Protein AF-A0A351IQN5-F1 (afdb_monomer)

Secondary structure (DSSP, 8-state):
-------PPEE-GGGT-B-TTT--B--EESSPPPTT-----HHHHHHHHHTT----S------------PPPPPEE-GGGT-B-TTT-PBP-EESSPPPTTS----HHHHHHHH--

pLDDT: mean 76.45, std 14.67, range [45.69, 92.44]

Solvent-accessible surface area (backbone atoms only — not comparable to full-atom values): 7753 Å² total; per-residue (Å²): 135,83,81,73,87,67,74,61,68,41,78,37,56,92,70,71,40,48,14,75,86,77,64,46,78,42,48,70,34,73,59,86,87,58,92,95,61,89,46,63,41,76,63,58,48,52,52,62,50,42,78,78,44,86,76,82,81,88,82,77,100,68,96,66,88,77,71,75,84,65,76,67,69,66,42,81,39,55,91,69,72,40,50,16,72,78,77,62,49,79,45,44,67,37,68,60,86,86,54,95,90,52,87,47,59,44,76,66,52,46,50,64,63,68,78,107

Sequence (116 aa):
MDFQSSRPMVDVTDQGLTCASCNTAITQLPFQPRPGQDVYCRDCHRNQQSFRSGGGSGGSRYQGGGAQHMPRPLKDVSHLNIKCAGCGTAITQLPFDPDPSRDIYCRDCFRSNRDR

Radius of gyration: 25.28 Å; Cα contacts (8 Å, |Δi|>4): 111; chains: 1; bounding box: 48×37×64 Å

Foldseek 3Di:
DDPPPDLDWDQCQVVQAAQPPPRHGDGTDSDDDDPPDHDHDPVVVVVVVVVVPDDDDDDDDDDDDPPPPPPQDWDFPQVVQAAQPPPRDGDGTDSDDDDPVDGDHDPVVVVVVVVD

Mean predicted aligned error: 16.96 Å

Structure (mmCIF, N/CA/C/O backbone):
data_AF-A0A351IQN5-F1
#
_entry.id   AF-A0A351IQN5-F1
#
loop_
_atom_site.group_PDB
_atom_site.id
_atom_site.type_symbol
_atom_site.label_atom_id
_atom_site.label_alt_id
_atom_site.label_comp_id
_atom_site.label_asym_id
_atom_site.label_entity_id
_atom_site.label_seq_id
_atom_site.pdbx_PDB_ins_code
_atom_site.Cartn_x
_atom_site.Cartn_y
_atom_site.Cartn_z
_atom_site.occupancy
_atom_site.B_iso_or_equiv
_atom_site.auth_seq_id
_atom_site.auth_comp_id
_atom_site.auth_asym_id
_atom_site.auth_atom_id
_atom_site.pdbx_PDB_model_num
ATOM 1 N N . MET A 1 1 ? -16.619 1.299 -39.009 1.00 48.53 1 MET A N 1
ATOM 2 C CA . MET A 1 1 ? -15.161 1.117 -38.868 1.00 48.53 1 MET A CA 1
ATOM 3 C C . MET A 1 1 ? -14.936 -0.118 -38.025 1.00 48.53 1 MET A C 1
ATOM 5 O O . MET A 1 1 ? -15.149 -0.092 -36.819 1.00 48.53 1 MET A O 1
ATOM 9 N N . ASP A 1 2 ? -14.617 -1.209 -38.698 1.00 46.31 2 ASP A N 1
ATOM 10 C CA . ASP A 1 2 ? -14.458 -2.547 -38.148 1.00 46.31 2 ASP A CA 1
ATOM 11 C C . ASP A 1 2 ? -13.129 -2.648 -37.395 1.00 46.31 2 ASP A C 1
ATOM 13 O O . ASP A 1 2 ? -12.058 -2.757 -37.989 1.00 46.31 2 ASP A O 1
ATOM 17 N N . PHE A 1 3 ? -13.193 -2.598 -36.065 1.00 54.81 3 PHE A N 1
ATOM 18 C CA . PHE A 1 3 ? -12.058 -2.866 -35.182 1.00 54.81 3 PHE A CA 1
ATOM 19 C C . PHE A 1 3 ? -11.790 -4.376 -35.137 1.00 54.81 3 PHE A C 1
ATOM 21 O O . PHE A 1 3 ? -12.058 -5.0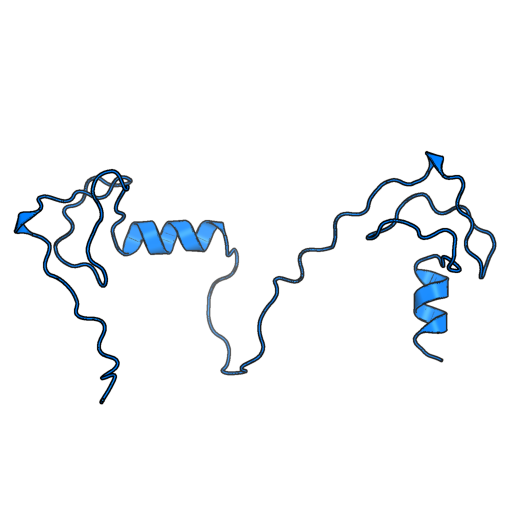53 -34.141 1.00 54.81 3 PHE A O 1
ATOM 28 N N . G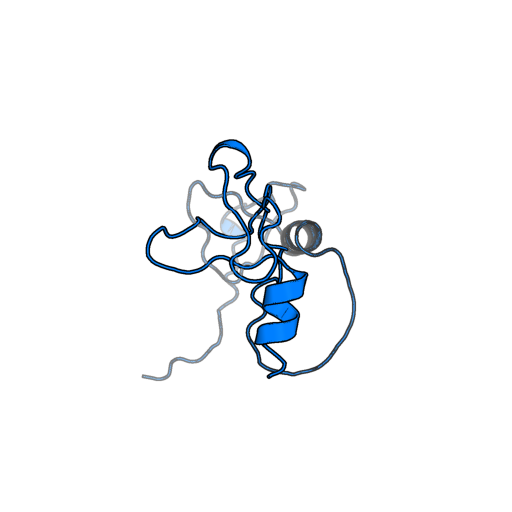LN A 1 4 ? -11.299 -4.926 -36.249 1.00 56.88 4 GLN A N 1
ATOM 29 C CA . GLN A 1 4 ? -10.889 -6.322 -36.326 1.00 56.88 4 GLN A CA 1
ATOM 30 C C . GLN A 1 4 ? -9.799 -6.583 -35.287 1.00 56.88 4 GLN A C 1
ATOM 32 O O . GLN A 1 4 ? -8.713 -6.007 -35.293 1.00 56.88 4 GLN A O 1
ATOM 37 N N . SER A 1 5 ? -10.160 -7.440 -34.341 1.00 60.38 5 SER A N 1
ATOM 38 C CA . SER A 1 5 ? -9.494 -7.679 -33.067 1.00 60.38 5 SER A CA 1
ATOM 39 C C . SER A 1 5 ? -8.275 -8.601 -33.185 1.00 60.38 5 SER A C 1
ATOM 41 O O . SER A 1 5 ? -8.038 -9.450 -32.328 1.00 60.38 5 SER A O 1
ATOM 43 N N . SER A 1 6 ? -7.471 -8.429 -34.226 1.00 61.56 6 SER A N 1
ATOM 44 C CA . SER A 1 6 ? -6.258 -9.209 -34.446 1.00 61.56 6 SE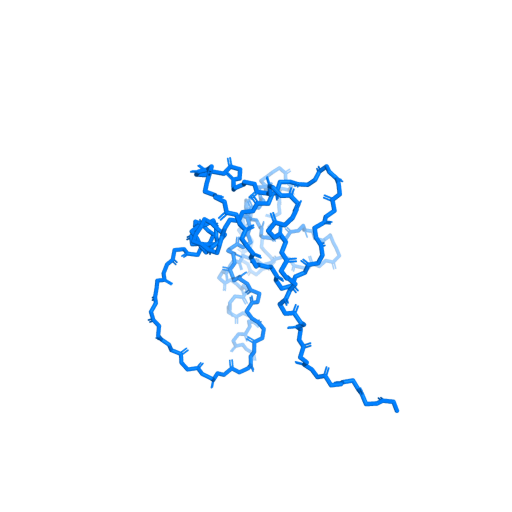R A CA 1
ATOM 45 C C . SER A 1 6 ? -5.073 -8.335 -34.081 1.00 61.56 6 SER A C 1
ATOM 47 O O . SER A 1 6 ? -4.644 -7.521 -34.888 1.00 61.56 6 SER A O 1
ATOM 49 N N . ARG A 1 7 ? -4.553 -8.452 -32.853 1.00 61.41 7 ARG A N 1
ATOM 50 C CA . ARG A 1 7 ? -3.266 -7.824 -32.506 1.00 61.41 7 ARG A CA 1
ATOM 51 C C . ARG A 1 7 ? -2.223 -8.442 -33.448 1.00 61.41 7 ARG A C 1
ATOM 53 O O . ARG A 1 7 ? -1.975 -9.642 -33.297 1.00 61.41 7 ARG A O 1
ATOM 60 N N . PRO A 1 8 ? -1.672 -7.710 -34.433 1.00 69.19 8 PRO A N 1
ATOM 61 C CA . PRO A 1 8 ? -0.705 -8.303 -35.340 1.00 69.19 8 PRO A CA 1
ATOM 62 C C . PRO A 1 8 ? 0.527 -8.690 -34.522 1.00 69.19 8 PRO A C 1
ATOM 64 O O . PRO A 1 8 ? 1.020 -7.898 -33.715 1.00 69.19 8 PRO A O 1
ATOM 67 N N . MET A 1 9 ? 0.989 -9.930 -34.682 1.00 75.38 9 MET A N 1
ATOM 68 C CA . MET A 1 9 ? 2.343 -10.265 -34.261 1.00 75.38 9 MET A CA 1
ATOM 69 C C . MET A 1 9 ? 3.269 -9.547 -35.234 1.00 75.38 9 MET A C 1
ATOM 71 O O . MET A 1 9 ? 3.191 -9.767 -36.438 1.00 75.38 9 MET A O 1
ATOM 75 N N . VAL A 1 10 ? 4.062 -8.625 -34.711 1.00 80.88 10 VAL A N 1
ATOM 76 C CA . VAL A 1 10 ? 5.072 -7.902 -35.467 1.00 80.88 10 VAL A CA 1
ATOM 77 C C . VAL A 1 10 ? 6.344 -8.731 -35.406 1.00 80.88 10 VAL A C 1
ATOM 79 O O . VAL A 1 10 ? 6.835 -9.035 -34.313 1.00 80.88 10 VAL A O 1
ATOM 82 N N . ASP A 1 11 ? 6.862 -9.104 -36.572 1.00 79.00 11 ASP A N 1
ATOM 83 C CA . ASP A 1 11 ? 8.205 -9.655 -36.688 1.00 79.00 11 ASP A CA 1
ATOM 84 C C . ASP A 1 11 ? 9.222 -8.534 -36.432 1.00 79.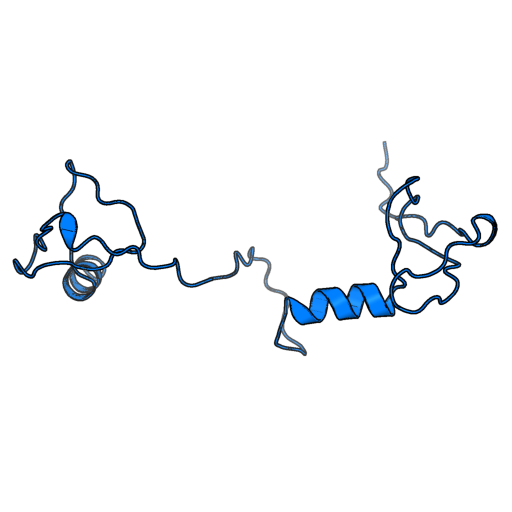00 11 ASP A C 1
ATOM 86 O O . ASP A 1 11 ? 9.210 -7.485 -37.074 1.00 79.00 11 ASP A O 1
ATOM 90 N N . VAL A 1 12 ? 10.075 -8.742 -35.434 1.00 81.25 12 VAL A N 1
ATOM 91 C CA . VAL A 1 12 ? 11.083 -7.785 -34.950 1.00 81.25 12 VAL A CA 1
ATOM 92 C C . VAL A 1 12 ? 12.504 -8.330 -35.101 1.00 81.25 12 VAL A C 1
ATOM 94 O O . VAL A 1 12 ? 13.440 -7.805 -34.499 1.00 81.25 12 VAL A O 1
ATOM 97 N N . THR A 1 13 ? 12.678 -9.370 -35.919 1.00 80.19 13 THR A N 1
ATOM 98 C CA . THR A 1 13 ? 13.973 -10.012 -36.194 1.00 80.19 13 THR A CA 1
ATOM 99 C C . THR A 1 13 ? 15.022 -9.000 -36.668 1.00 80.19 13 THR A C 1
ATOM 101 O O . THR A 1 13 ? 16.152 -9.018 -36.182 1.00 80.19 13 THR A O 1
ATOM 104 N N . ASP A 1 14 ? 14.637 -8.052 -37.525 1.00 78.25 14 ASP A N 1
ATOM 105 C CA . ASP A 1 14 ? 15.514 -6.988 -38.036 1.00 78.25 14 ASP A CA 1
ATOM 106 C C . ASP A 1 14 ? 15.947 -5.973 -36.967 1.00 78.25 14 ASP A C 1
ATOM 108 O O . ASP A 1 14 ? 16.914 -5.239 -37.158 1.00 78.25 14 ASP A O 1
ATOM 112 N N . GLN A 1 15 ? 15.257 -5.922 -35.824 1.00 74.44 15 GLN A N 1
ATOM 113 C CA . GLN A 1 15 ? 15.585 -5.003 -34.733 1.00 74.44 15 GLN A CA 1
ATOM 114 C C . GLN A 1 15 ? 16.647 -5.558 -33.773 1.00 74.44 15 GLN A C 1
ATOM 116 O O . GLN A 1 15 ? 17.048 -4.846 -32.854 1.00 74.44 15 GLN A O 1
ATOM 121 N N . GLY A 1 16 ? 17.098 -6.807 -33.954 1.00 79.88 16 GLY A N 1
ATOM 122 C CA . GLY A 1 16 ? 18.173 -7.400 -33.149 1.00 79.88 16 GLY A CA 1
ATOM 123 C C . GLY A 1 16 ? 17.871 -7.439 -31.648 1.00 79.88 16 GLY A C 1
ATOM 124 O O . GLY A 1 16 ? 18.783 -7.344 -30.829 1.00 79.88 16 GLY A O 1
ATOM 125 N N . LEU A 1 17 ? 16.592 -7.528 -31.274 1.00 82.62 17 LEU A N 1
ATOM 126 C CA . LEU A 1 17 ? 16.174 -7.444 -29.879 1.00 82.62 17 LEU A CA 1
ATOM 127 C C . LEU A 1 17 ? 16.558 -8.712 -29.123 1.00 82.62 17 LEU A C 1
ATOM 129 O O . LEU A 1 17 ? 16.191 -9.827 -29.503 1.00 82.62 17 LEU A O 1
ATOM 133 N N . THR A 1 18 ? 17.252 -8.528 -28.008 1.00 88.69 18 THR A N 1
ATOM 134 C CA . THR A 1 18 ? 17.588 -9.591 -27.067 1.00 88.69 18 THR A CA 1
ATOM 135 C C . THR A 1 18 ? 16.765 -9.443 -25.799 1.00 88.69 18 THR A C 1
ATOM 137 O O . THR A 1 18 ? 16.432 -8.347 -25.349 1.00 88.69 18 THR A O 1
ATOM 140 N N . CYS A 1 19 ? 16.396 -10.577 -25.214 1.00 87.81 19 CYS A N 1
ATOM 141 C CA . CYS A 1 19 ? 15.701 -10.577 -23.943 1.00 87.81 19 CYS A CA 1
ATOM 142 C C . CYS A 1 19 ? 16.622 -10.061 -22.832 1.00 87.81 19 CYS A C 1
ATOM 144 O O . CYS A 1 19 ? 17.662 -10.663 -22.579 1.00 87.81 19 CYS A O 1
ATOM 146 N N . ALA A 1 20 ? 16.196 -9.036 -22.097 1.00 87.50 20 ALA A N 1
ATOM 147 C CA . ALA A 1 20 ? 17.002 -8.446 -21.024 1.00 87.50 20 ALA A CA 1
ATOM 148 C C . ALA A 1 20 ? 17.339 -9.421 -19.872 1.00 87.50 20 ALA A C 1
ATOM 150 O O . ALA A 1 20 ? 18.290 -9.200 -19.132 1.00 87.50 20 ALA A O 1
ATOM 151 N N . SER A 1 21 ? 16.580 -10.511 -19.705 1.00 84.56 21 SER A N 1
ATOM 152 C CA . SER A 1 21 ? 16.787 -11.482 -18.620 1.00 84.56 21 SER A CA 1
ATOM 153 C C . SER A 1 21 ? 17.556 -12.744 -19.015 1.00 84.56 21 SER A C 1
ATOM 155 O O . SER A 1 21 ? 18.219 -13.327 -18.166 1.00 84.56 21 SER A O 1
ATOM 157 N N . CYS A 1 22 ? 17.465 -13.205 -20.265 1.00 87.50 22 CYS A N 1
ATOM 158 C CA . CYS A 1 22 ? 18.113 -14.450 -20.706 1.00 87.50 22 CYS A CA 1
ATOM 159 C C . CYS A 1 22 ? 18.938 -14.305 -21.990 1.00 87.50 22 CYS A C 1
ATOM 161 O O . CYS A 1 22 ? 19.474 -15.293 -22.482 1.00 87.50 22 CYS A O 1
ATOM 163 N N . ASN A 1 23 ? 19.045 -13.090 -22.534 1.00 86.06 23 ASN A N 1
ATOM 164 C CA . ASN A 1 23 ? 19.776 -12.752 -23.758 1.00 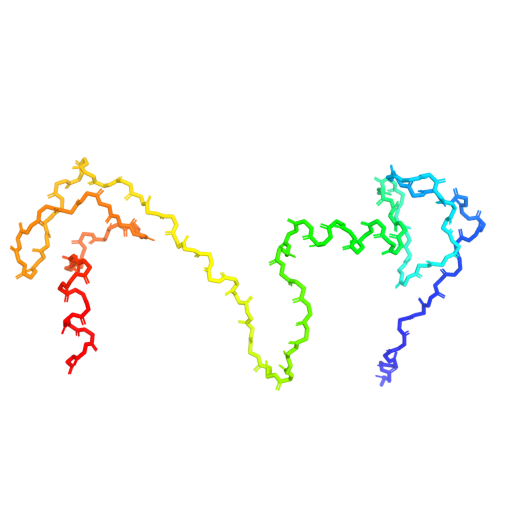86.06 23 ASN A CA 1
ATOM 165 C C . ASN A 1 23 ? 19.347 -13.533 -25.014 1.00 86.06 23 ASN A C 1
ATOM 167 O O . ASN A 1 23 ? 20.049 -13.526 -26.020 1.00 86.06 23 ASN A O 1
ATOM 171 N N . THR A 1 24 ? 18.182 -14.184 -24.998 1.00 87.69 24 THR A N 1
ATOM 172 C CA . THR A 1 24 ? 17.648 -14.886 -26.171 1.00 87.69 24 THR A CA 1
ATOM 173 C C . THR A 1 24 ? 17.135 -13.892 -27.210 1.00 87.69 24 THR A C 1
ATOM 175 O O . THR A 1 24 ? 16.462 -12.926 -26.841 1.00 87.69 24 THR A O 1
ATOM 178 N N . ALA A 1 25 ? 17.382 -14.157 -28.495 1.00 86.75 25 ALA A N 1
ATOM 179 C CA . ALA A 1 25 ? 16.853 -13.349 -29.592 1.00 86.75 25 ALA A CA 1
ATOM 180 C C . ALA A 1 25 ? 15.317 -13.413 -29.651 1.00 86.75 25 ALA A C 1
ATOM 182 O O . ALA A 1 25 ? 14.722 -14.488 -29.545 1.00 86.75 25 ALA A O 1
ATOM 183 N N . ILE A 1 26 ? 14.679 -12.255 -29.814 1.00 83.69 26 ILE A N 1
ATOM 184 C CA . ILE A 1 26 ? 13.226 -12.111 -29.914 1.00 83.69 26 ILE A CA 1
ATOM 185 C C . ILE A 1 26 ? 12.875 -11.842 -31.373 1.00 83.69 26 ILE A C 1
ATOM 187 O O . ILE A 1 26 ? 13.276 -10.828 -31.932 1.00 83.69 26 ILE A O 1
ATOM 191 N N . THR A 1 27 ? 12.106 -12.746 -31.975 1.00 84.75 27 THR A N 1
ATOM 192 C CA . THR A 1 27 ? 11.704 -12.645 -33.384 1.00 84.75 27 THR A CA 1
ATOM 193 C C . THR A 1 27 ? 10.309 -12.063 -33.559 1.00 84.75 27 THR A C 1
ATOM 195 O O . THR A 1 27 ? 10.050 -11.422 -34.567 1.00 84.75 27 THR A O 1
ATOM 198 N N . GLN A 1 28 ? 9.413 -12.248 -32.583 1.00 82.94 28 GLN A N 1
ATOM 199 C CA . GLN A 1 28 ? 8.004 -11.868 -32.701 1.00 82.94 28 GLN A CA 1
ATOM 200 C C . GLN A 1 28 ? 7.468 -11.244 -31.415 1.00 82.94 28 GLN A C 1
ATOM 202 O O . GLN A 1 28 ? 7.632 -11.800 -30.324 1.00 82.94 28 GLN A O 1
ATOM 207 N N . LEU A 1 29 ? 6.769 -10.113 -31.545 1.00 82.19 29 LEU A N 1
ATOM 208 C CA . LEU A 1 29 ? 6.101 -9.422 -30.441 1.00 82.19 29 LEU A CA 1
ATOM 209 C C . LEU A 1 29 ? 4.672 -9.011 -30.823 1.00 82.19 29 LEU A C 1
ATOM 211 O O . LEU A 1 29 ? 4.428 -8.589 -31.946 1.00 82.19 29 LEU A O 1
ATOM 215 N N . PRO A 1 30 ? 3.702 -9.056 -29.891 1.00 79.88 30 PRO A N 1
ATOM 216 C CA . PRO A 1 30 ? 2.332 -8.600 -30.145 1.00 79.88 30 PRO A CA 1
ATOM 217 C C . PRO A 1 30 ? 2.173 -7.067 -30.044 1.00 79.88 30 PRO A C 1
ATOM 219 O O . PRO A 1 30 ? 1.051 -6.566 -29.935 1.00 79.88 30 PRO A O 1
ATOM 222 N N . PHE A 1 31 ? 3.284 -6.329 -29.971 1.00 79.88 31 PHE A N 1
ATOM 223 C CA . PHE A 1 31 ? 3.348 -4.874 -29.851 1.00 79.88 31 PHE A CA 1
ATOM 224 C C . PHE A 1 31 ? 4.624 -4.342 -30.510 1.00 79.88 31 PHE A C 1
ATOM 226 O O . PHE A 1 31 ? 5.625 -5.050 -30.587 1.00 79.88 31 PHE A O 1
ATOM 233 N N . GLN A 1 32 ? 4.600 -3.072 -30.923 1.00 77.75 32 GLN A N 1
ATOM 234 C CA . GLN A 1 32 ? 5.788 -2.382 -31.416 1.00 77.75 32 GLN A CA 1
ATOM 235 C C . GLN A 1 32 ? 6.691 -1.976 -30.231 1.00 77.75 32 GLN A C 1
ATOM 237 O O . GLN A 1 32 ? 6.220 -1.258 -29.340 1.00 77.75 32 GLN A O 1
ATOM 242 N N . PRO A 1 33 ?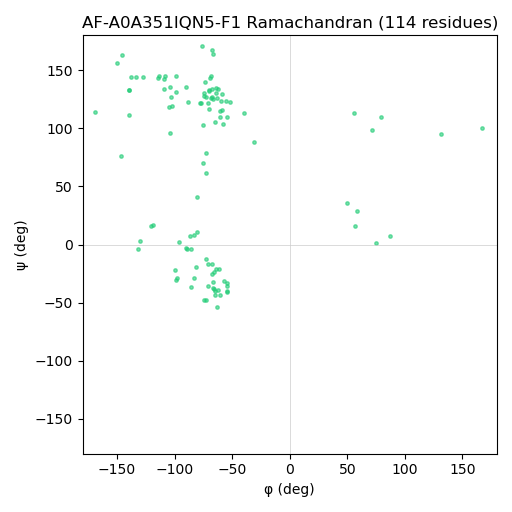 7.961 -2.411 -30.182 1.00 75.31 33 PRO A N 1
ATOM 243 C CA . PRO A 1 33 ? 8.890 -2.047 -29.114 1.00 75.31 33 PRO A CA 1
ATOM 244 C C . PRO A 1 33 ? 9.273 -0.561 -29.200 1.00 75.31 33 PRO A C 1
ATOM 246 O O . PRO A 1 33 ? 9.407 0.003 -30.286 1.00 75.31 33 PRO A O 1
ATOM 249 N N . ARG A 1 34 ? 9.433 0.090 -28.041 1.00 78.56 34 ARG A N 1
ATOM 250 C CA . ARG A 1 34 ? 9.838 1.501 -27.932 1.00 78.56 34 ARG A CA 1
ATOM 251 C C . ARG A 1 34 ? 11.340 1.610 -27.641 1.00 78.56 34 ARG A C 1
ATOM 253 O O . ARG A 1 34 ? 11.855 0.783 -26.889 1.00 78.56 34 ARG A O 1
ATOM 260 N N . PRO A 1 35 ? 12.040 2.630 -28.171 1.00 74.50 35 PRO A N 1
ATOM 261 C CA . PRO A 1 35 ? 13.439 2.861 -27.822 1.00 74.50 35 PRO A CA 1
ATOM 262 C C . PRO A 1 35 ? 13.573 3.176 -26.322 1.00 74.50 35 PRO A C 1
ATOM 264 O O . PRO A 1 35 ? 12.809 3.979 -25.789 1.00 74.50 35 PRO A O 1
ATOM 267 N N . GLY A 1 36 ? 14.537 2.539 -25.648 1.00 78.56 36 GLY A N 1
ATOM 268 C CA . GLY A 1 36 ? 14.815 2.737 -24.217 1.00 78.56 36 GLY A CA 1
ATOM 269 C C . GLY A 1 36 ? 14.009 1.862 -23.246 1.00 78.56 36 GLY A C 1
ATOM 270 O O . GLY A 1 36 ? 14.094 2.087 -22.043 1.00 78.56 36 GLY A O 1
ATOM 271 N N . GLN A 1 37 ? 13.233 0.887 -23.734 1.00 81.06 37 GLN A N 1
ATOM 272 C CA . GLN A 1 37 ? 12.493 -0.061 -22.894 1.00 81.06 37 GLN A CA 1
ATOM 273 C C . GLN A 1 37 ? 13.094 -1.474 -22.971 1.00 81.06 37 GLN A C 1
ATOM 275 O O . GLN A 1 37 ? 13.320 -1.987 -24.066 1.00 81.06 37 GLN A O 1
ATOM 280 N N . ASP A 1 38 ? 13.266 -2.127 -21.817 1.00 83.69 38 ASP A N 1
ATOM 281 C CA . ASP A 1 38 ? 13.686 -3.530 -21.742 1.00 83.69 38 ASP A CA 1
ATOM 282 C C . ASP A 1 38 ? 12.595 -4.463 -22.279 1.00 83.69 38 ASP A C 1
ATOM 284 O O . ASP A 1 38 ? 11.435 -4.426 -21.848 1.00 83.69 38 ASP A O 1
ATOM 288 N N . VAL A 1 39 ? 12.972 -5.323 -23.224 1.00 86.06 39 VAL A N 1
ATOM 289 C CA . VAL A 1 39 ? 12.073 -6.304 -23.834 1.00 86.06 39 VAL A CA 1
ATOM 290 C C . VAL A 1 39 ? 12.371 -7.686 -23.258 1.00 86.06 39 VAL A C 1
ATOM 292 O O . VAL A 1 39 ? 13.522 -8.108 -23.142 1.00 86.06 39 VAL A O 1
ATOM 295 N N . TYR A 1 40 ? 11.315 -8.419 -22.913 1.00 86.94 40 TYR A N 1
ATOM 296 C CA . TYR A 1 40 ? 11.412 -9.778 -22.390 1.00 86.94 40 TYR A CA 1
ATOM 297 C C . TYR A 1 40 ? 10.796 -10.778 -23.364 1.00 86.94 40 TYR A C 1
ATOM 299 O O . TYR A 1 40 ? 9.770 -10.504 -23.988 1.00 86.94 40 TYR A O 1
ATOM 307 N N . CYS A 1 41 ? 11.403 -11.960 -23.471 1.00 87.25 41 CYS A N 1
ATOM 308 C CA . CYS A 1 41 ? 10.820 -13.056 -24.228 1.00 87.25 41 CYS A CA 1
ATOM 309 C C . CYS A 1 41 ? 9.540 -13.557 -23.546 1.00 87.25 41 CYS A C 1
ATOM 311 O O . CYS A 1 41 ? 9.278 -13.291 -22.366 1.00 87.25 41 CYS A O 1
ATOM 313 N N . ARG A 1 42 ? 8.735 -14.317 -24.294 1.00 82.50 42 ARG A N 1
ATOM 314 C CA . ARG A 1 42 ? 7.456 -14.850 -23.810 1.00 82.50 42 ARG A CA 1
ATOM 315 C C . ARG A 1 42 ? 7.615 -15.643 -22.511 1.00 82.50 42 ARG A C 1
ATOM 317 O O . ARG A 1 42 ? 6.735 -15.587 -21.658 1.00 82.50 42 ARG A O 1
ATOM 324 N N . ASP A 1 43 ? 8.712 -16.372 -22.353 1.00 83.31 43 ASP A N 1
ATOM 325 C CA . ASP A 1 43 ? 8.979 -17.203 -21.178 1.00 83.31 43 ASP A CA 1
ATOM 326 C C . ASP A 1 43 ? 9.375 -16.377 -19.962 1.00 83.31 43 ASP A C 1
ATOM 328 O O . ASP A 1 43 ? 8.772 -16.533 -18.905 1.00 83.31 43 ASP A O 1
ATOM 332 N N . CYS A 1 44 ? 10.300 -15.430 -20.113 1.00 85.50 44 CYS A N 1
ATOM 333 C CA . CYS A 1 44 ? 10.693 -14.550 -19.018 1.00 85.50 44 CYS A CA 1
ATOM 334 C C . CYS A 1 44 ? 9.562 -13.609 -18.596 1.00 85.50 44 CYS A C 1
ATOM 336 O O . CYS A 1 44 ? 9.366 -13.413 -17.401 1.00 85.50 44 CYS A O 1
ATOM 338 N N . HIS A 1 45 ? 8.763 -13.103 -19.539 1.00 83.38 45 HIS A N 1
ATOM 339 C CA . HIS A 1 45 ? 7.579 -12.306 -19.221 1.00 83.38 45 HIS A CA 1
ATOM 340 C C . HIS A 1 45 ? 6.518 -13.130 -18.472 1.00 83.38 45 HIS A C 1
ATOM 342 O O . HIS A 1 45 ? 5.975 -12.669 -17.468 1.00 83.38 45 HIS A O 1
ATOM 348 N N . ARG A 1 46 ? 6.254 -14.375 -18.907 1.00 79.19 46 ARG A N 1
ATOM 349 C CA . ARG A 1 46 ? 5.384 -15.311 -18.169 1.00 79.19 46 ARG A CA 1
ATOM 350 C C . ARG A 1 46 ? 5.936 -15.597 -16.772 1.00 79.19 46 ARG A C 1
ATOM 352 O O . ARG A 1 46 ? 5.183 -15.547 -15.805 1.00 79.19 46 ARG A O 1
ATOM 359 N N . ASN A 1 47 ? 7.245 -15.819 -16.661 1.00 76.44 47 ASN A N 1
ATOM 360 C CA . ASN A 1 47 ? 7.911 -16.111 -15.397 1.00 76.44 47 ASN A CA 1
ATOM 361 C C . ASN A 1 47 ? 7.875 -14.913 -14.423 1.00 76.44 47 ASN A C 1
ATOM 363 O O . ASN A 1 47 ? 7.657 -15.071 -13.222 1.00 76.44 47 ASN A O 1
ATOM 367 N N . GLN A 1 48 ? 8.027 -13.693 -14.941 1.00 67.56 48 GLN A N 1
ATOM 368 C CA . GLN A 1 48 ? 7.939 -12.453 -14.166 1.00 67.56 48 GLN A CA 1
ATOM 369 C C . GLN A 1 48 ? 6.520 -12.212 -13.627 1.00 67.56 48 GLN A C 1
ATOM 371 O O . GLN A 1 48 ? 6.358 -11.680 -12.528 1.00 67.56 48 GLN A O 1
ATOM 376 N N . GLN A 1 49 ? 5.490 -12.642 -14.362 1.00 60.72 49 GLN A N 1
ATOM 377 C CA . GLN A 1 49 ? 4.106 -12.625 -13.885 1.00 60.72 49 GLN A CA 1
ATOM 378 C C . GLN A 1 49 ? 3.858 -13.674 -12.792 1.00 60.72 49 GLN A C 1
ATOM 380 O O . GLN A 1 49 ? 3.145 -13.379 -11.833 1.00 60.72 49 GLN A O 1
ATOM 385 N N . SER A 1 50 ? 4.488 -14.851 -12.861 1.00 52.84 50 SER A N 1
ATOM 386 C CA . SER A 1 50 ? 4.337 -15.889 -11.827 1.00 52.84 50 SER A CA 1
ATOM 387 C C . SER A 1 50 ? 4.938 -15.521 -10.466 1.00 52.84 50 SER A C 1
ATOM 389 O O . SER A 1 50 ? 4.414 -15.968 -9.452 1.00 52.84 50 SER A O 1
ATOM 391 N N . PHE A 1 51 ? 5.934 -14.632 -10.376 1.00 47.91 51 PHE A N 1
ATOM 392 C CA . PHE A 1 51 ? 6.382 -14.120 -9.065 1.00 47.91 51 PHE A CA 1
ATOM 393 C C . PHE A 1 51 ? 5.376 -13.166 -8.398 1.00 47.91 51 PHE A C 1
ATOM 395 O O . PHE A 1 51 ? 5.456 -12.936 -7.194 1.00 47.91 51 PHE A O 1
ATOM 402 N N . ARG A 1 52 ? 4.403 -12.626 -9.148 1.00 49.97 52 ARG A N 1
ATOM 403 C CA . ARG A 1 52 ? 3.261 -11.865 -8.599 1.00 49.97 52 ARG A CA 1
ATOM 404 C C . ARG A 1 52 ? 2.011 -12.724 -8.411 1.00 49.97 52 ARG A C 1
ATOM 406 O O . ARG A 1 52 ? 0.953 -12.214 -8.051 1.00 49.97 52 ARG A O 1
ATOM 413 N N . SER A 1 53 ? 2.095 -14.012 -8.707 1.00 53.72 53 SER A N 1
ATOM 414 C CA . SER A 1 53 ? 0.967 -14.934 -8.675 1.00 53.72 53 SER A CA 1
ATOM 415 C C . SER A 1 53 ? 1.487 -16.297 -8.250 1.00 53.72 53 SER A C 1
ATOM 417 O O . SER A 1 53 ? 1.654 -17.207 -9.056 1.00 53.72 53 SER A O 1
ATOM 419 N N . GLY A 1 54 ? 1.762 -16.424 -6.952 1.00 47.62 54 GLY A N 1
ATOM 420 C CA . GLY A 1 54 ? 1.825 -17.738 -6.335 1.00 47.62 54 GLY A CA 1
ATOM 421 C C . GLY A 1 54 ? 0.462 -18.413 -6.487 1.00 47.62 54 GLY A C 1
ATOM 422 O O . GLY A 1 54 ? -0.523 -17.931 -5.934 1.00 47.62 54 GLY A O 1
ATOM 423 N N . GLY A 1 55 ? 0.412 -19.504 -7.251 1.00 47.69 55 GLY A N 1
ATOM 424 C CA . GLY A 1 55 ? -0.756 -20.379 -7.357 1.00 47.69 55 GLY A CA 1
ATOM 425 C C . GLY A 1 55 ? -1.128 -20.698 -8.800 1.00 47.69 55 GLY A C 1
ATOM 426 O O . GLY A 1 55 ? -1.830 -19.935 -9.455 1.00 47.69 55 GLY A O 1
ATOM 427 N N . GLY A 1 56 ? -0.643 -21.834 -9.298 1.00 52.25 56 GLY A N 1
ATOM 428 C CA . GLY A 1 56 ? -0.985 -22.340 -10.622 1.00 52.25 56 GLY A CA 1
ATOM 429 C C . GLY A 1 56 ? -2.375 -22.978 -10.719 1.00 52.25 56 GLY A C 1
ATOM 430 O O . GLY A 1 56 ? -3.020 -23.287 -9.723 1.00 52.25 56 GLY A O 1
ATOM 431 N N . SER A 1 57 ? -2.727 -23.256 -11.976 1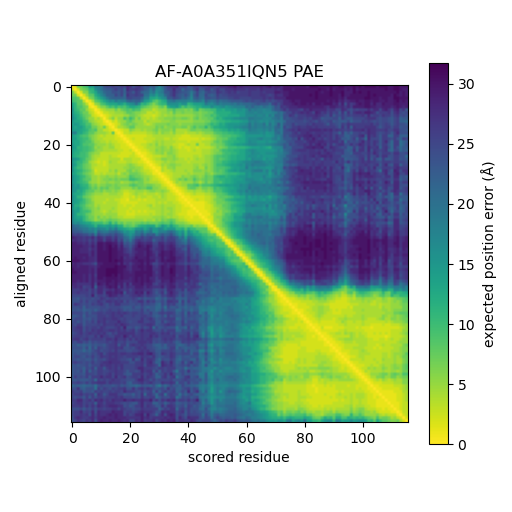.00 55.69 57 SER A N 1
ATOM 432 C CA . SER A 1 57 ? -3.585 -24.354 -12.442 1.00 55.69 57 SER A CA 1
ATOM 433 C C . SER A 1 57 ? -5.090 -24.295 -12.154 1.00 55.69 57 SER A C 1
ATOM 435 O O . SER A 1 57 ? -5.570 -24.800 -11.152 1.00 55.69 57 SER A O 1
ATOM 437 N N . GLY A 1 58 ? -5.831 -23.850 -13.177 1.00 55.91 58 GLY A N 1
ATOM 438 C CA . GLY A 1 58 ? -7.134 -24.415 -13.542 1.00 55.91 58 GLY A CA 1
ATOM 439 C C . GLY A 1 58 ? -8.332 -23.972 -12.704 1.00 55.91 58 GLY A C 1
ATOM 440 O O . GLY A 1 58 ? -8.523 -24.423 -11.583 1.00 55.91 58 GLY A O 1
ATOM 441 N N . GLY A 1 59 ? -9.229 -23.178 -13.293 1.00 45.69 59 GLY A N 1
ATOM 442 C CA . GLY A 1 59 ? -10.543 -22.981 -12.686 1.00 45.69 59 GLY A CA 1
ATOM 443 C C . GLY A 1 59 ? -11.363 -21.837 -13.259 1.00 45.69 59 GLY A C 1
ATOM 444 O O . GLY A 1 59 ? -11.185 -20.692 -12.879 1.00 45.69 59 GLY A O 1
ATOM 445 N N . SER A 1 60 ? -12.301 -22.208 -14.126 1.00 48.56 60 SER A N 1
ATOM 446 C CA . SER A 1 60 ? -13.630 -21.617 -14.315 1.00 48.56 60 SER A CA 1
ATOM 447 C C . SER A 1 60 ? -13.800 -20.123 -14.612 1.00 48.56 60 SER A C 1
ATOM 449 O O . SER A 1 60 ? -13.713 -19.241 -13.766 1.00 48.56 60 SER A O 1
ATOM 451 N N . ARG A 1 61 ? -14.277 -19.920 -15.846 1.00 56.88 61 ARG A N 1
ATOM 452 C CA . ARG A 1 61 ? -15.204 -18.885 -16.312 1.00 56.88 61 ARG A CA 1
ATOM 453 C C . ARG A 1 61 ? -16.217 -18.425 -15.244 1.00 56.88 61 ARG A C 1
ATOM 455 O O . ARG A 1 61 ? -17.336 -18.916 -15.234 1.00 56.88 61 ARG A O 1
ATOM 462 N N . TYR A 1 62 ? -15.859 -17.434 -14.432 1.00 49.28 62 TYR A N 1
ATOM 463 C CA . TYR A 1 62 ? -16.803 -16.469 -13.865 1.00 49.28 62 TYR A CA 1
ATOM 464 C C . TYR A 1 62 ? -16.175 -15.077 -13.895 1.00 49.28 62 TYR A C 1
ATOM 466 O O . TYR A 1 62 ? -15.182 -14.773 -13.242 1.00 49.28 62 TYR A O 1
ATOM 474 N N . GLN A 1 63 ? -16.768 -14.252 -14.744 1.00 61.56 63 GLN A N 1
ATOM 475 C CA . GLN A 1 63 ? -16.500 -12.843 -14.932 1.00 61.56 63 GLN A CA 1
ATOM 476 C C . GLN A 1 63 ? -16.864 -12.069 -13.657 1.00 61.56 63 GLN A C 1
ATOM 478 O O . GLN A 1 63 ? -18.034 -11.859 -13.365 1.00 61.56 63 GLN A O 1
ATOM 483 N N . GLY A 1 64 ? -15.855 -11.644 -12.901 1.00 47.28 64 GLY A N 1
ATOM 484 C CA . GLY A 1 64 ? -16.005 -10.747 -11.756 1.00 47.28 64 GLY A CA 1
ATOM 485 C C . GLY A 1 64 ? -14.632 -10.260 -11.312 1.00 47.28 64 GLY A C 1
ATOM 486 O O . GLY A 1 64 ? -13.793 -11.063 -10.922 1.00 47.28 64 GLY A O 1
ATOM 487 N N . GLY A 1 65 ? -14.369 -8.960 -11.457 1.00 53.75 65 GLY A N 1
ATOM 488 C CA . GLY A 1 65 ? -13.050 -8.355 -11.276 1.00 53.75 65 GLY A CA 1
ATOM 489 C C . GLY A 1 65 ? -12.418 -8.674 -9.921 1.00 53.75 65 GLY A C 1
ATOM 490 O O . GLY A 1 65 ? -12.838 -8.160 -8.887 1.00 53.75 65 GLY A O 1
ATOM 491 N N . GLY A 1 66 ? -11.369 -9.496 -9.951 1.00 50.38 66 GLY A N 1
ATOM 492 C CA . GLY A 1 66 ? -10.520 -9.801 -8.809 1.00 50.38 66 GLY A CA 1
ATOM 493 C C . GLY A 1 66 ? -9.631 -8.614 -8.465 1.00 50.38 66 GLY A C 1
ATOM 494 O O . GLY A 1 66 ? -8.444 -8.602 -8.786 1.00 50.38 66 GLY A O 1
ATOM 495 N N . ALA A 1 67 ? -10.196 -7.616 -7.785 1.00 54.75 67 ALA A N 1
ATOM 496 C CA . ALA A 1 67 ? -9.401 -6.824 -6.864 1.00 54.75 67 ALA A CA 1
ATOM 497 C C . ALA A 1 67 ? -8.836 -7.823 -5.853 1.00 54.75 67 ALA A C 1
ATOM 499 O O . ALA A 1 67 ? -9.572 -8.357 -5.025 1.00 54.75 67 ALA A O 1
ATOM 500 N N . GLN A 1 68 ? -7.554 -8.144 -6.018 1.00 55.81 68 GLN A N 1
ATOM 501 C CA . GLN A 1 68 ? -6.767 -8.953 -5.100 1.00 55.81 68 GLN A CA 1
ATOM 502 C C . GLN A 1 68 ? -7.181 -8.540 -3.686 1.00 55.81 68 GLN A C 1
ATOM 504 O O . GLN A 1 68 ? -6.985 -7.379 -3.318 1.00 55.81 68 GLN A O 1
ATOM 509 N N . HIS A 1 69 ? -7.822 -9.432 -2.928 1.00 57.78 69 HIS A N 1
ATOM 510 C CA . HIS A 1 69 ? -8.206 -9.170 -1.543 1.00 57.78 69 HIS A CA 1
ATOM 511 C C . HIS A 1 69 ? -6.932 -9.208 -0.695 1.00 57.78 69 HIS A C 1
ATOM 513 O O . HIS A 1 69 ? -6.748 -10.070 0.157 1.00 57.78 69 HIS A O 1
ATOM 519 N N . MET A 1 70 ? -6.002 -8.300 -0.990 1.00 56.59 70 MET A N 1
ATOM 520 C CA . MET A 1 70 ? -4.878 -8.016 -0.129 1.00 56.59 70 MET A CA 1
ATOM 521 C C . MET A 1 70 ? -5.503 -7.551 1.185 1.00 56.59 70 MET A C 1
ATOM 523 O O . MET A 1 70 ? -6.325 -6.624 1.161 1.00 56.59 70 MET A O 1
ATOM 527 N N . PRO A 1 71 ? -5.188 -8.200 2.318 1.00 64.62 71 PRO A N 1
ATOM 528 C CA . PRO A 1 71 ? -5.637 -7.722 3.611 1.00 64.62 71 PRO A CA 1
ATOM 529 C C . PRO A 1 71 ? -5.247 -6.251 3.713 1.00 64.62 71 PRO A C 1
ATOM 531 O O . PRO A 1 71 ? -4.076 -5.912 3.533 1.00 64.62 71 PRO A O 1
ATOM 534 N N . ARG A 1 72 ? -6.224 -5.362 3.932 1.00 70.81 72 ARG A N 1
ATOM 535 C CA . ARG A 1 72 ? -5.912 -3.946 4.144 1.00 70.81 72 ARG A CA 1
ATOM 536 C C . ARG A 1 72 ? -4.917 -3.870 5.307 1.00 70.81 72 ARG A C 1
ATOM 538 O O . ARG A 1 72 ? -5.241 -4.409 6.371 1.00 70.81 72 ARG A O 1
ATOM 545 N N . PRO A 1 73 ? -3.735 -3.257 5.122 1.00 79.38 73 PRO A N 1
ATOM 546 C CA . PRO A 1 73 ? -2.769 -3.144 6.201 1.00 79.38 73 PRO A CA 1
ATOM 547 C C . PRO A 1 73 ? -3.425 -2.397 7.361 1.00 79.38 73 PRO A C 1
ATOM 549 O O . PRO A 1 73 ? -4.050 -1.352 7.162 1.00 79.38 73 PRO A O 1
ATOM 552 N N . LEU A 1 74 ? -3.331 -2.965 8.562 1.00 85.69 74 LEU A N 1
ATOM 553 C CA . LEU A 1 74 ? -3.825 -2.301 9.758 1.00 85.69 74 LEU A CA 1
ATOM 554 C C . LEU A 1 74 ? -2.857 -1.181 10.136 1.00 85.69 74 LEU A C 1
ATOM 556 O O . LEU A 1 74 ? -1.648 -1.392 10.209 1.00 85.69 74 LEU A O 1
ATOM 560 N N . LYS A 1 75 ? -3.405 0.004 10.375 1.00 88.19 75 LYS A N 1
ATOM 561 C CA . LYS A 1 75 ? -2.699 1.165 10.905 1.00 88.19 75 LYS A CA 1
ATOM 562 C C . LYS A 1 75 ? -2.791 1.133 12.423 1.00 88.19 75 LYS A C 1
ATOM 564 O O . LYS A 1 75 ? -3.871 0.876 12.958 1.00 88.19 75 LYS A O 1
ATOM 569 N N . ASP A 1 76 ? -1.678 1.399 13.099 1.00 89.75 76 ASP A N 1
ATOM 570 C CA . ASP A 1 76 ? -1.679 1.576 14.548 1.00 89.75 76 ASP A CA 1
ATOM 571 C C . ASP A 1 76 ? -2.213 2.971 14.906 1.00 89.75 76 ASP A C 1
ATOM 573 O O . ASP A 1 76 ? -1.705 3.995 14.449 1.00 89.75 76 ASP A O 1
ATOM 577 N N . VAL A 1 77 ? -3.278 2.995 15.699 1.00 89.31 77 VAL A N 1
ATOM 578 C CA . VAL A 1 77 ? -4.009 4.185 16.156 1.00 89.31 77 VAL A CA 1
ATOM 579 C C . VAL A 1 77 ? -4.006 4.294 17.681 1.00 89.31 77 VAL A C 1
ATOM 581 O O . VAL A 1 77 ? -4.784 5.058 18.246 1.00 89.31 77 VAL A O 1
ATOM 584 N N . SER A 1 78 ? -3.130 3.552 18.367 1.00 87.25 78 SER A N 1
ATOM 585 C CA . SER A 1 78 ? -3.041 3.550 19.834 1.00 87.25 78 SER A CA 1
ATOM 586 C C . SER A 1 78 ? -2.857 4.959 20.420 1.00 87.25 78 SER A C 1
ATOM 588 O O . SER A 1 78 ? -3.434 5.287 21.456 1.00 87.25 78 SER A O 1
ATOM 590 N N . HIS A 1 79 ? -2.148 5.832 19.699 1.00 87.81 79 HIS A N 1
ATOM 591 C CA . HIS A 1 79 ? -1.928 7.235 20.056 1.00 87.81 79 HIS A CA 1
ATOM 592 C C . HIS A 1 79 ? -3.209 8.092 20.089 1.00 87.81 79 HIS A C 1
ATOM 594 O O . HIS A 1 79 ? -3.233 9.128 20.752 1.00 87.81 79 HIS A O 1
ATOM 600 N N . LEU A 1 80 ? -4.285 7.672 19.414 1.00 85.25 80 LEU A N 1
ATOM 601 C CA . LEU A 1 80 ? -5.539 8.426 19.309 1.00 85.25 80 LEU A CA 1
ATOM 602 C C . LEU A 1 80 ? -6.535 8.122 20.437 1.00 85.25 80 LEU A C 1
ATOM 604 O O . LEU A 1 80 ? -7.584 8.755 20.494 1.00 85.25 80 LEU A O 1
ATOM 608 N N . ASN A 1 81 ? -6.228 7.177 21.338 1.00 87.88 81 ASN A N 1
ATOM 609 C CA . ASN A 1 81 ? -7.085 6.805 22.476 1.00 87.88 81 ASN A CA 1
ATOM 610 C C . ASN A 1 81 ? -8.555 6.525 22.088 1.00 87.88 81 ASN A C 1
ATOM 612 O O . ASN A 1 81 ? -9.488 6.824 22.837 1.00 87.88 81 ASN A O 1
ATOM 616 N N . ILE A 1 82 ? -8.763 5.940 20.906 1.00 88.88 82 ILE A N 1
ATOM 617 C CA . ILE A 1 82 ? -10.093 5.649 20.368 1.00 88.88 82 ILE A CA 1
ATOM 618 C C . ILE A 1 82 ? -10.733 4.523 21.177 1.00 88.88 82 ILE A C 1
ATOM 620 O O . ILE A 1 82 ? -10.122 3.475 21.406 1.00 88.88 82 ILE A O 1
ATOM 624 N N . LYS A 1 83 ? -11.992 4.719 21.571 1.00 92.44 83 LYS A N 1
ATOM 625 C CA . LYS A 1 83 ? -12.798 3.709 22.260 1.00 92.44 83 LYS A CA 1
ATOM 626 C C . LYS A 1 83 ? -13.887 3.183 21.338 1.00 92.44 83 LYS A C 1
ATOM 628 O O . LYS A 1 83 ? -14.486 3.940 20.582 1.00 92.44 83 LYS A O 1
ATOM 633 N N . CYS A 1 84 ? -14.157 1.886 21.429 1.00 92.44 84 CYS A N 1
ATOM 634 C CA . CYS A 1 84 ? -15.284 1.264 20.750 1.00 92.44 84 CYS A CA 1
ATOM 635 C C . CYS A 1 84 ? -16.603 1.843 21.280 1.00 92.44 84 CYS A C 1
ATOM 637 O O . CYS A 1 84 ? -16.867 1.754 22.478 1.00 92.44 84 CYS A O 1
ATOM 639 N N . ALA A 1 85 ? -17.467 2.346 20.401 1.00 91.50 85 ALA A N 1
ATOM 640 C CA . ALA A 1 85 ? -18.778 2.870 20.787 1.00 91.50 85 ALA A CA 1
ATOM 641 C C . ALA A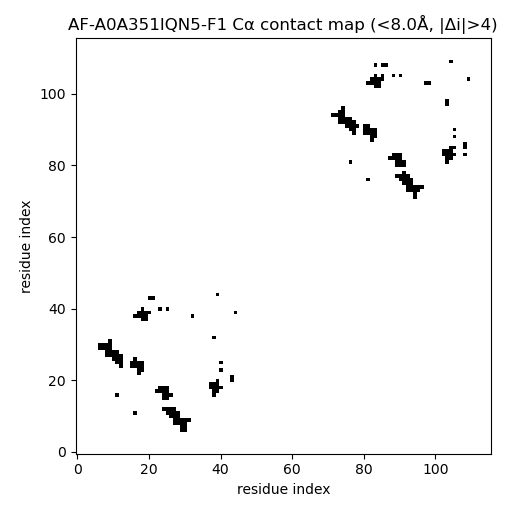 1 85 ? -19.726 1.788 21.347 1.00 91.50 85 ALA A C 1
ATOM 643 O O . ALA A 1 85 ? -20.635 2.094 22.110 1.00 91.50 85 ALA A O 1
ATOM 644 N N . GLY A 1 86 ? -19.510 0.512 21.000 1.00 90.25 86 GLY A N 1
ATOM 645 C CA . GLY A 1 86 ? -20.362 -0.597 21.446 1.00 90.25 86 GLY A CA 1
ATOM 646 C C . GLY A 1 86 ? -19.990 -1.191 22.809 1.00 90.25 86 GLY A C 1
ATOM 647 O O . GLY A 1 86 ? -20.872 -1.588 23.562 1.00 90.25 86 GLY A O 1
ATOM 648 N N . CYS A 1 87 ? -18.697 -1.279 23.132 1.00 92.38 87 CYS A N 1
ATOM 649 C CA . CYS A 1 87 ? -18.221 -1.955 24.349 1.00 92.38 87 CYS A CA 1
ATOM 650 C C . CYS A 1 87 ? -17.209 -1.148 25.176 1.00 92.38 87 CYS A C 1
ATOM 652 O O . CYS A 1 87 ? -16.785 -1.606 26.233 1.00 92.38 87 CYS A O 1
ATOM 654 N N . GLY A 1 88 ? -16.793 0.032 24.711 1.00 90.38 88 GLY A N 1
ATOM 655 C CA . GLY A 1 88 ? -15.862 0.914 25.420 1.00 90.38 88 GLY A CA 1
ATOM 656 C C . GLY A 1 88 ? -14.396 0.472 25.411 1.00 90.38 88 GLY A C 1
ATOM 657 O O . GLY A 1 88 ? -13.559 1.165 25.990 1.00 90.38 88 GLY A O 1
ATOM 658 N N . THR A 1 89 ? -14.053 -0.647 24.763 1.00 91.69 89 THR A N 1
ATOM 659 C CA . THR A 1 89 ? -12.668 -1.133 24.697 1.00 91.69 89 THR A CA 1
ATOM 660 C C . THR A 1 89 ? -11.784 -0.211 23.861 1.00 91.69 89 THR A C 1
ATOM 662 O O . THR A 1 89 ? -12.231 0.374 22.872 1.00 91.69 89 THR A O 1
ATOM 665 N N . ALA A 1 90 ? -10.516 -0.078 24.258 1.00 91.62 90 ALA A N 1
ATOM 666 C CA . ALA A 1 90 ? -9.537 0.705 23.512 1.00 91.62 90 ALA A CA 1
ATOM 667 C C . ALA A 1 90 ? -9.183 0.008 22.190 1.00 91.62 90 ALA A C 1
ATOM 669 O O . ALA A 1 90 ? -8.888 -1.189 22.166 1.00 91.62 90 ALA A O 1
ATOM 670 N N . ILE A 1 91 ? -9.203 0.765 21.094 1.00 90.25 91 ILE A N 1
ATOM 671 C CA . ILE A 1 91 ? -8.863 0.283 19.755 1.00 90.25 91 ILE A CA 1
ATOM 672 C C . ILE A 1 91 ? -7.454 0.758 19.417 1.00 90.25 91 ILE A C 1
ATOM 674 O O . ILE A 1 91 ? -7.195 1.955 19.341 1.00 90.25 91 ILE A O 1
ATOM 678 N N . THR A 1 92 ? -6.550 -0.191 19.187 1.00 91.94 92 THR A N 1
ATOM 679 C CA . THR A 1 92 ? -5.152 0.095 18.840 1.00 91.94 92 THR A CA 1
ATOM 680 C C . THR A 1 92 ? -4.876 -0.015 17.350 1.00 91.94 92 THR A C 1
ATOM 682 O O . THR A 1 92 ? -3.919 0.580 16.879 1.00 91.94 92 THR A O 1
ATOM 685 N N . GLN A 1 93 ? -5.697 -0.746 16.589 1.00 90.12 93 GLN A N 1
ATOM 686 C CA . GLN A 1 93 ? -5.443 -1.013 15.174 1.00 90.12 93 GLN A CA 1
ATOM 687 C C . GLN A 1 93 ? -6.715 -0.935 14.328 1.00 90.12 93 GLN A C 1
ATOM 689 O O . GLN A 1 93 ? -7.731 -1.546 14.667 1.00 90.12 93 GLN A O 1
ATOM 694 N N . LEU A 1 94 ? -6.642 -0.231 13.193 1.00 89.75 94 LEU A N 1
ATOM 695 C CA . LEU A 1 94 ? -7.749 -0.077 12.242 1.00 89.75 94 LEU A CA 1
ATOM 696 C C . LEU A 1 94 ? -7.272 -0.195 10.783 1.00 89.75 94 LEU A C 1
ATOM 698 O O . LEU A 1 94 ? -6.192 0.282 10.446 1.00 89.75 94 LEU A O 1
ATOM 702 N N . PRO A 1 95 ? -8.068 -0.791 9.875 1.00 86.31 95 PRO A N 1
ATOM 703 C CA . PRO A 1 95 ? -7.739 -0.880 8.448 1.00 86.31 95 PRO A CA 1
ATOM 704 C C . PRO A 1 95 ? -8.112 0.387 7.647 1.00 86.31 95 PRO A C 1
ATOM 706 O O . PRO A 1 95 ? -8.091 0.364 6.414 1.00 86.31 95 PRO A O 1
ATOM 709 N N . PHE A 1 96 ? -8.526 1.461 8.321 1.00 87.31 96 PHE A N 1
ATOM 710 C CA . PHE A 1 96 ? -8.944 2.745 7.752 1.00 87.31 96 PHE A CA 1
ATOM 711 C C . PHE A 1 96 ? -8.538 3.890 8.685 1.00 87.31 96 PHE A C 1
ATOM 713 O O . PHE A 1 96 ? -8.239 3.657 9.856 1.00 87.31 96 PHE A O 1
ATOM 720 N N . ASP A 1 97 ? -8.534 5.115 8.163 1.00 87.38 97 ASP A N 1
ATOM 721 C CA . ASP A 1 97 ? -8.320 6.311 8.975 1.00 87.38 97 ASP A CA 1
ATOM 722 C C . ASP A 1 97 ? -9.577 6.610 9.806 1.00 87.38 97 ASP A C 1
ATOM 724 O O . ASP A 1 97 ? -10.681 6.627 9.250 1.00 87.38 97 ASP A O 1
ATOM 728 N N . PRO A 1 98 ? -9.443 6.786 11.129 1.00 86.00 98 PRO A N 1
ATOM 729 C CA . PRO A 1 98 ? -10.576 7.053 12.002 1.00 86.00 98 PRO A CA 1
ATOM 730 C C . PRO A 1 98 ? -11.181 8.430 11.705 1.00 86.00 98 PRO A C 1
ATOM 732 O O . PRO A 1 98 ? -10.458 9.417 11.586 1.00 86.00 98 PRO A O 1
ATOM 735 N N . ASP A 1 99 ? -12.510 8.492 11.607 1.00 85.38 99 ASP A N 1
ATOM 736 C CA . ASP A 1 99 ? -13.255 9.731 11.373 1.00 85.38 99 ASP A CA 1
ATOM 737 C C . ASP A 1 99 ? -13.893 10.214 12.688 1.00 85.38 99 ASP A C 1
ATOM 739 O O . ASP A 1 99 ? -14.605 9.434 13.323 1.00 85.38 99 ASP A O 1
ATOM 743 N N . PRO A 1 100 ? -13.670 11.470 13.116 1.00 82.25 100 PRO A N 1
ATOM 744 C CA . PRO A 1 100 ? -14.199 11.978 14.384 1.00 82.25 100 PRO A CA 1
ATOM 745 C C . PRO A 1 100 ? -15.714 12.227 14.361 1.00 82.25 100 PRO A C 1
ATOM 747 O O . PRO A 1 100 ? -16.307 12.427 15.416 1.00 82.25 100 PRO A O 1
ATOM 750 N N . SER A 1 101 ? -16.349 12.225 13.185 1.00 87.00 101 SER A N 1
ATOM 751 C CA . SER A 1 101 ? -17.794 12.436 13.034 1.00 87.00 101 SER A CA 1
ATOM 752 C C . SER A 1 101 ? -18.588 11.127 13.094 1.00 87.00 101 SER A C 1
ATOM 754 O O . SER A 1 101 ? -19.814 11.160 12.983 1.00 87.00 101 SER A O 1
ATOM 756 N N . ARG A 1 102 ? -17.919 9.968 13.205 1.00 86.88 102 ARG A N 1
ATOM 757 C CA . ARG A 1 102 ? -18.547 8.639 13.160 1.00 86.88 102 ARG A CA 1
ATOM 758 C C . ARG A 1 102 ? -18.153 7.780 14.354 1.00 86.88 102 ARG A C 1
ATOM 760 O O . ARG A 1 102 ? -17.001 7.765 14.775 1.00 86.88 102 ARG A O 1
ATOM 767 N N . ASP A 1 103 ? -19.106 6.975 14.813 1.00 89.38 103 ASP A N 1
ATOM 768 C CA . ASP A 1 103 ? -18.859 5.970 15.840 1.00 89.38 103 ASP A CA 1
ATOM 769 C C . ASP A 1 103 ? -17.969 4.845 15.302 1.00 89.38 103 ASP A C 1
ATOM 771 O O . ASP A 1 103 ? -18.253 4.214 14.278 1.00 89.38 103 ASP A O 1
ATOM 775 N N . ILE A 1 104 ? -16.873 4.582 16.013 1.00 90.12 104 ILE A N 1
ATOM 776 C CA . ILE A 1 104 ? -15.918 3.531 15.666 1.00 90.12 104 ILE A CA 1
ATOM 777 C C . ILE A 1 104 ? -16.217 2.295 16.511 1.00 90.12 104 ILE A C 1
ATOM 779 O O . ILE A 1 104 ? -16.333 2.361 17.734 1.00 90.12 104 ILE A O 1
ATOM 783 N N . TYR A 1 105 ? -16.289 1.140 15.854 1.00 91.81 105 TYR A N 1
ATOM 784 C CA . TYR A 1 105 ? -16.531 -0.148 16.496 1.00 91.81 105 TYR A CA 1
ATOM 785 C C . TYR A 1 105 ? -15.306 -1.056 16.388 1.00 91.81 105 TYR A C 1
ATOM 787 O O . TYR A 1 105 ? -14.602 -1.062 15.376 1.00 91.81 105 TYR A O 1
ATOM 795 N N . CYS A 1 106 ? -15.068 -1.869 17.420 1.00 90.88 106 CYS A N 1
ATOM 796 C CA . CYS A 1 106 ? -14.103 -2.960 17.339 1.00 90.88 106 CYS A CA 1
ATOM 797 C C . CYS A 1 106 ? -14.593 -4.038 16.358 1.00 90.88 106 CYS A C 1
ATOM 799 O O . CYS A 1 106 ? -15.760 -4.058 15.956 1.00 90.88 106 CYS A O 1
ATOM 801 N N . ARG A 1 107 ? -13.703 -4.964 15.984 1.00 87.31 107 ARG A N 1
ATOM 802 C CA . ARG A 1 107 ? -14.012 -6.027 15.016 1.00 87.31 107 ARG A CA 1
ATOM 803 C C . ARG A 1 107 ? -15.247 -6.838 15.417 1.00 87.31 107 ARG A C 1
ATOM 805 O O . ARG A 1 107 ? -16.058 -7.149 14.552 1.00 87.31 107 ARG A O 1
ATOM 812 N N . ASP A 1 108 ? -15.403 -7.141 16.699 1.00 89.88 108 ASP A N 1
ATOM 813 C CA . ASP A 1 108 ? -16.519 -7.945 17.201 1.00 89.88 108 ASP A CA 1
ATOM 814 C C . ASP A 1 108 ? -17.836 -7.166 17.175 1.00 89.88 108 ASP A C 1
ATOM 816 O O . ASP A 1 108 ? -18.823 -7.649 16.627 1.00 89.88 108 ASP A O 1
ATOM 820 N N . CYS A 1 109 ? -17.845 -5.922 17.668 1.00 91.50 109 CYS A N 1
ATOM 821 C CA . CYS A 1 109 ? -19.028 -5.061 17.612 1.00 91.50 109 CYS A CA 1
ATOM 822 C C . CYS A 1 109 ? -19.448 -4.754 16.170 1.00 91.50 109 CYS A C 1
ATOM 824 O O . CYS A 1 109 ? -20.639 -4.760 15.873 1.00 91.50 109 CYS A O 1
ATOM 826 N N . PHE A 1 110 ? -18.491 -4.528 15.265 1.00 89.75 110 PHE A N 1
ATOM 827 C CA . PHE A 1 110 ? -18.780 -4.278 13.855 1.00 89.75 110 PHE A CA 1
ATOM 828 C C . PHE A 1 110 ? -19.408 -5.497 13.169 1.00 89.75 110 PHE A C 1
ATOM 830 O O . PHE A 1 110 ? -20.338 -5.335 12.384 1.00 89.75 110 PHE A O 1
ATOM 837 N N . ARG A 1 111 ? -18.933 -6.714 13.477 1.00 87.88 111 ARG A N 1
ATOM 838 C CA . ARG A 1 111 ? -19.543 -7.958 12.977 1.00 87.88 111 ARG A CA 1
ATOM 839 C C . ARG A 1 111 ? -20.970 -8.098 13.493 1.00 87.88 111 ARG A C 1
ATOM 841 O O . ARG A 1 111 ? -21.891 -8.125 12.690 1.00 87.88 111 ARG A O 1
ATOM 848 N N . SER A 1 112 ? -21.157 -8.012 14.809 1.00 89.38 112 SER A N 1
ATOM 849 C CA . SER A 1 112 ? -22.481 -8.087 15.436 1.00 89.38 112 SER A CA 1
ATOM 850 C C . SER A 1 112 ? -23.474 -7.041 14.919 1.00 89.38 112 SER A C 1
ATOM 852 O O . SER A 1 112 ? -24.670 -7.308 14.892 1.00 89.38 112 SER A O 1
ATOM 854 N N . ASN A 1 113 ? -23.005 -5.852 14.525 1.00 84.00 113 ASN A N 1
ATOM 855 C CA . ASN A 1 113 ? -23.859 -4.800 13.969 1.00 84.00 113 ASN A CA 1
ATOM 8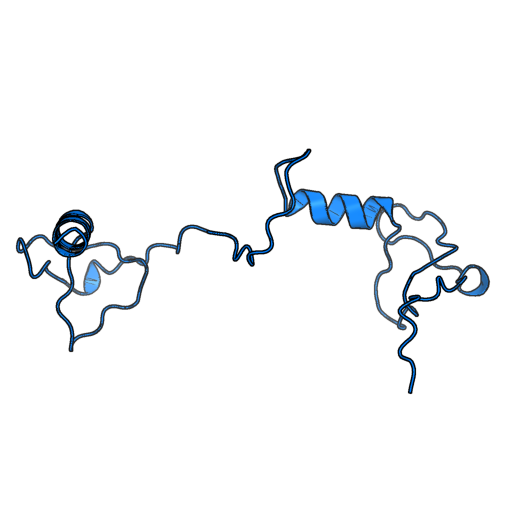56 C C . ASN A 1 113 ? -24.172 -4.985 12.475 1.00 84.00 113 ASN A C 1
ATOM 858 O O . ASN A 1 113 ? -25.109 -4.379 11.977 1.00 84.00 113 ASN A O 1
ATOM 862 N N . ARG A 1 114 ? -23.382 -5.782 11.747 1.00 79.31 114 ARG A N 1
ATOM 863 C CA . ARG A 1 114 ? -23.618 -6.088 10.328 1.00 79.31 114 ARG A CA 1
ATOM 864 C C . ARG A 1 114 ? -24.631 -7.216 10.137 1.00 79.31 114 ARG A C 1
ATOM 866 O O . ARG A 1 114 ? -25.289 -7.261 9.105 1.00 79.31 114 ARG A O 1
ATOM 873 N N . ASP A 1 115 ? -24.705 -8.124 11.105 1.00 70.81 115 ASP A N 1
ATOM 874 C CA . ASP A 1 115 ? -25.591 -9.292 11.091 1.00 70.81 115 ASP A CA 1
ATOM 875 C C . ASP A 1 115 ? -27.007 -8.990 11.642 1.00 70.81 115 ASP A C 1
ATOM 877 O O . ASP A 1 115 ? -27.803 -9.910 11.826 1.00 70.81 115 ASP A O 1
ATOM 881 N N . ARG A 1 116 ? -27.324 -7.717 11.919 1.00 57.38 116 ARG A N 1
ATOM 882 C CA . ARG A 1 116 ? -28.650 -7.225 12.332 1.00 57.38 116 ARG A CA 1
ATOM 883 C C . ARG A 1 116 ? -29.283 -6.388 11.232 1.00 57.38 116 ARG A C 1
ATOM 885 O O . ARG A 1 116 ? -30.523 -6.470 11.111 1.00 57.38 116 ARG A O 1
#